Protein AF-A0A4R4Q8K6-F1 (afdb_monomer)

Foldseek 3Di:
DDDPDPPPVVVVVVVVLLVVLVVVLVVVLQVVCCVVVPPDGQQDCPRPVDDPVSSVVSVVSSVVSSVVSVVVSVVVD

Solvent-accessible surface area (backbone atoms only — not comparable to full-atom values): 4597 Å² total; per-residue (Å²): 142,88,91,70,70,81,70,62,71,52,51,61,54,54,51,54,51,49,53,54,44,49,54,51,31,54,52,51,43,56,54,54,39,34,72,74,61,39,96,49,77,79,69,49,96,80,44,84,94,55,55,70,70,58,35,52,52,47,50,50,52,46,50,51,45,42,52,52,46,50,53,52,48,67,68,74,100

Structure (mmCIF, N/CA/C/O backbone):
data_AF-A0A4R4Q8K6-F1
#
_entry.id   AF-A0A4R4Q8K6-F1
#
loop_
_atom_site.group_PDB
_atom_site.id
_atom_site.type_symbol
_atom_site.label_atom_id
_atom_site.label_alt_id
_atom_site.label_comp_id
_atom_site.label_asym_id
_atom_site.label_entity_id
_atom_site.label_seq_id
_atom_site.pdbx_PDB_ins_code
_atom_site.Cartn_x
_atom_site.Cartn_y
_atom_site.Cartn_z
_atom_site.occupancy
_atom_site.B_iso_or_equiv
_atom_site.auth_seq_id
_atom_site.auth_comp_id
_atom_site.auth_asym_id
_atom_site.auth_atom_id
_atom_site.pdbx_PDB_model_num
ATOM 1 N N . MET A 1 1 ? 39.044 4.722 -18.738 1.00 47.84 1 MET A N 1
ATOM 2 C CA . MET A 1 1 ? 38.064 4.800 -17.631 1.00 47.84 1 MET A CA 1
ATOM 3 C C . MET A 1 1 ? 36.867 5.616 -18.101 1.00 47.84 1 MET A C 1
ATOM 5 O O . MET A 1 1 ? 36.996 6.820 -18.221 1.00 47.84 1 MET A O 1
ATOM 9 N N . SER A 1 2 ? 35.733 4.993 -18.428 1.00 48.53 2 SER A N 1
ATOM 10 C CA . SER A 1 2 ? 34.487 5.731 -18.690 1.00 48.53 2 SER A CA 1
ATOM 11 C C . SER A 1 2 ? 33.304 4.877 -18.231 1.00 48.53 2 SER A C 1
ATOM 13 O O . SER A 1 2 ? 32.945 3.899 -18.876 1.00 48.53 2 SER A O 1
ATOM 15 N N . LYS A 1 3 ? 32.775 5.173 -17.038 1.00 52.12 3 LYS A N 1
ATOM 16 C CA . LYS A 1 3 ? 31.622 4.491 -16.409 1.00 52.12 3 LYS A CA 1
ATOM 17 C C . LYS A 1 3 ? 30.636 5.516 -15.820 1.00 52.12 3 LYS A C 1
ATOM 19 O O . LYS A 1 3 ? 30.155 5.347 -14.706 1.00 52.12 3 LYS A O 1
ATOM 24 N N . GLY A 1 4 ? 30.381 6.614 -16.535 1.00 56.47 4 GLY A N 1
ATOM 25 C CA . GLY A 1 4 ? 29.585 7.735 -16.008 1.00 56.47 4 GLY A CA 1
ATOM 26 C C . GLY A 1 4 ? 28.171 7.887 -16.575 1.00 56.47 4 GLY A C 1
ATOM 27 O O . GLY A 1 4 ? 27.262 8.266 -15.846 1.00 56.47 4 GLY A O 1
ATOM 28 N N . ILE A 1 5 ? 27.951 7.591 -17.859 1.00 55.47 5 ILE A N 1
ATOM 29 C CA . ILE A 1 5 ? 26.810 8.192 -18.580 1.00 55.47 5 ILE A CA 1
ATOM 30 C C . ILE A 1 5 ? 25.574 7.273 -18.665 1.00 55.47 5 ILE A C 1
ATOM 32 O O . ILE A 1 5 ? 24.449 7.761 -18.696 1.00 55.47 5 ILE A O 1
ATOM 36 N N . GLY A 1 6 ? 25.730 5.947 -18.566 1.00 51.50 6 GLY A N 1
ATOM 37 C CA . GLY A 1 6 ? 24.592 5.008 -18.609 1.00 51.50 6 GLY A CA 1
ATOM 38 C C . GLY A 1 6 ? 23.684 5.010 -17.366 1.00 51.50 6 GLY A C 1
ATOM 39 O O . GLY A 1 6 ? 22.571 4.499 -17.417 1.00 51.50 6 GLY A O 1
ATOM 40 N N . ARG A 1 7 ? 24.127 5.589 -16.240 1.00 52.56 7 A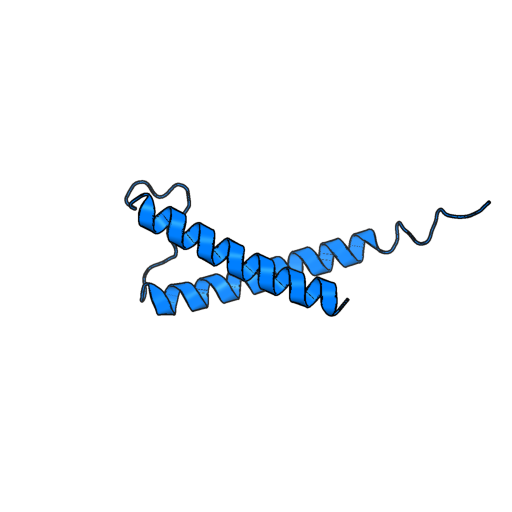RG A N 1
ATOM 41 C CA . ARG A 1 7 ? 23.428 5.499 -14.940 1.00 52.56 7 ARG A CA 1
ATOM 42 C C . ARG A 1 7 ? 22.516 6.701 -14.639 1.00 52.56 7 ARG A C 1
ATOM 44 O O . ARG A 1 7 ? 21.700 6.633 -13.725 1.00 52.56 7 ARG A O 1
ATOM 51 N N . VAL A 1 8 ? 22.630 7.790 -15.402 1.00 56.50 8 VAL A N 1
ATOM 52 C CA . VAL A 1 8 ? 21.829 9.016 -15.203 1.00 56.50 8 VAL A CA 1
ATOM 53 C C . VAL A 1 8 ? 20.567 9.019 -16.075 1.00 56.50 8 VAL A C 1
ATOM 55 O O . VAL A 1 8 ? 19.534 9.503 -15.627 1.00 56.50 8 VAL A O 1
ATOM 58 N N . ALA A 1 9 ? 20.595 8.379 -17.248 1.00 55.00 9 ALA A N 1
ATOM 59 C CA . ALA A 1 9 ? 19.423 8.243 -18.123 1.00 55.00 9 ALA A CA 1
ATOM 60 C C . ALA A 1 9 ? 18.347 7.269 -17.587 1.00 55.00 9 ALA A C 1
ATOM 62 O O . ALA A 1 9 ? 17.174 7.424 -17.906 1.00 55.00 9 ALA A O 1
ATOM 63 N N . TYR A 1 10 ? 18.716 6.313 -16.723 1.00 52.16 10 TYR A N 1
ATOM 64 C CA . TYR A 1 10 ? 17.772 5.371 -16.092 1.00 52.16 10 TYR A CA 1
ATOM 65 C C . TYR A 1 10 ? 16.997 5.961 -14.901 1.00 52.16 10 TYR A C 1
ATOM 67 O O . TYR A 1 10 ? 15.926 5.469 -14.550 1.00 52.16 10 TYR A O 1
ATOM 75 N N . LYS A 1 11 ? 17.508 7.031 -14.277 1.00 57.88 11 LYS A N 1
ATOM 76 C CA . LYS A 1 11 ? 16.855 7.687 -13.132 1.00 57.88 11 LYS A CA 1
ATOM 77 C C . LYS A 1 11 ? 15.471 8.284 -13.450 1.00 57.88 11 LYS A C 1
ATOM 79 O O . LYS A 1 11 ? 14.566 8.036 -12.660 1.00 57.88 11 LYS A O 1
ATOM 84 N N . PRO A 1 12 ? 15.249 9.030 -14.552 1.00 70.75 12 PRO A N 1
ATOM 85 C CA . PRO A 1 12 ? 13.930 9.603 -14.837 1.00 70.75 12 PRO A CA 1
ATOM 86 C C . PRO A 1 12 ? 12.883 8.546 -15.207 1.00 70.75 12 PRO A C 1
ATOM 88 O O . PRO A 1 12 ? 11.729 8.679 -14.814 1.00 70.75 12 PRO A O 1
ATOM 91 N N . VAL A 1 13 ? 13.279 7.470 -15.895 1.00 72.62 13 VAL A N 1
ATOM 92 C CA . VAL A 1 13 ? 12.357 6.385 -16.273 1.00 72.62 13 VAL A CA 1
ATOM 93 C C . VAL A 1 13 ? 11.888 5.620 -15.037 1.00 72.62 13 VAL A C 1
ATOM 95 O O . VAL A 1 13 ? 10.692 5.401 -14.882 1.00 72.62 13 VAL A O 1
ATOM 98 N N . GLY A 1 14 ? 12.798 5.298 -14.112 1.00 73.38 14 GLY A N 1
ATOM 99 C CA . GLY A 1 14 ? 12.434 4.658 -12.844 1.00 73.38 14 GLY A CA 1
ATOM 100 C C . GLY A 1 14 ? 11.508 5.519 -11.977 1.00 73.38 14 GLY A C 1
ATOM 101 O O . GLY A 1 14 ? 10.602 4.995 -11.338 1.00 73.38 14 GLY A O 1
ATOM 102 N N . VAL A 1 15 ? 11.676 6.846 -11.993 1.00 80.31 15 VAL A N 1
ATOM 103 C CA . VAL A 1 15 ? 10.780 7.777 -11.284 1.00 80.31 15 VAL A CA 1
ATOM 104 C C . VAL A 1 15 ? 9.399 7.830 -11.941 1.00 80.31 15 VAL A C 1
ATOM 106 O O . VAL A 1 15 ? 8.395 7.730 -11.244 1.00 80.31 15 VAL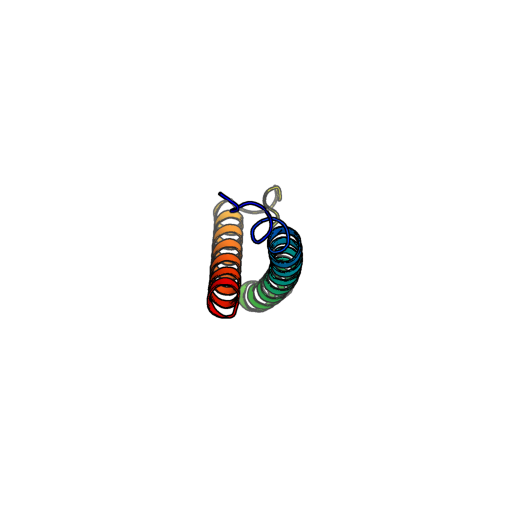 A O 1
ATOM 109 N N . LEU A 1 16 ? 9.331 7.937 -13.271 1.00 81.81 16 LEU A N 1
ATOM 110 C CA . LEU A 1 16 ? 8.062 7.933 -14.007 1.00 81.81 16 LEU A CA 1
ATOM 111 C C . LEU A 1 16 ? 7.300 6.614 -13.834 1.00 81.81 16 LEU A C 1
ATOM 113 O O . LEU A 1 16 ? 6.096 6.632 -13.579 1.00 81.81 16 LEU A O 1
ATOM 117 N N . LEU A 1 17 ? 8.003 5.482 -13.908 1.00 79.81 17 LEU A N 1
ATOM 118 C CA . LEU A 1 17 ? 7.434 4.165 -13.629 1.00 79.81 17 LEU A CA 1
ATOM 119 C C . LEU A 1 17 ? 6.987 4.041 -12.171 1.00 79.81 17 LEU A C 1
ATOM 121 O O . LEU A 1 17 ? 5.921 3.494 -11.923 1.00 79.81 17 LEU A O 1
ATOM 125 N N . GLY A 1 18 ? 7.738 4.594 -11.214 1.00 80.12 18 GLY A N 1
ATOM 126 C CA . GLY A 1 18 ? 7.344 4.631 -9.804 1.00 80.12 18 GLY A CA 1
ATOM 127 C C . GLY A 1 18 ? 6.068 5.443 -9.557 1.00 80.12 18 GLY A C 1
ATOM 128 O O . GLY A 1 18 ? 5.199 5.009 -8.803 1.00 80.12 18 GLY A O 1
ATOM 129 N N . ILE A 1 19 ? 5.911 6.585 -10.233 1.00 85.69 19 ILE A N 1
ATOM 130 C CA . ILE A 1 19 ? 4.690 7.403 -10.168 1.00 85.69 19 ILE A CA 1
ATOM 131 C C . ILE A 1 19 ? 3.508 6.645 -10.783 1.00 85.69 19 ILE A C 1
ATOM 133 O O . ILE A 1 19 ? 2.449 6.561 -10.163 1.00 85.69 19 ILE A O 1
ATOM 137 N N . ALA A 1 20 ? 3.690 6.048 -11.965 1.00 86.31 20 ALA A N 1
ATOM 138 C CA . ALA A 1 20 ? 2.656 5.245 -12.617 1.00 86.31 20 ALA A CA 1
ATOM 139 C C . ALA A 1 20 ? 2.269 4.005 -11.787 1.00 86.31 20 ALA A C 1
ATOM 141 O O . ALA A 1 20 ? 1.095 3.668 -11.667 1.00 86.31 20 ALA A O 1
ATOM 142 N N . ALA A 1 21 ? 3.243 3.350 -11.154 1.00 83.31 21 ALA A N 1
ATOM 143 C CA . ALA A 1 21 ? 3.007 2.243 -10.235 1.00 83.31 21 ALA A CA 1
ATOM 144 C C . ALA A 1 21 ? 2.202 2.692 -9.007 1.00 83.31 21 ALA A C 1
ATOM 146 O O . ALA A 1 21 ? 1.267 2.005 -8.601 1.00 83.31 21 ALA A O 1
ATOM 147 N N . GLY A 1 22 ? 2.517 3.862 -8.441 1.00 85.06 22 GLY A N 1
ATOM 148 C CA . GLY A 1 22 ? 1.795 4.430 -7.302 1.00 85.06 22 GLY A CA 1
ATOM 149 C C . GLY A 1 22 ? 0.331 4.749 -7.614 1.00 85.06 22 GLY A C 1
ATOM 150 O O . GLY A 1 22 ? -0.550 4.432 -6.813 1.00 85.06 22 GLY A O 1
ATOM 151 N N . THR A 1 23 ? 0.040 5.314 -8.790 1.00 88.38 23 THR A N 1
ATOM 152 C CA . THR A 1 23 ? -1.345 5.613 -9.194 1.00 88.38 23 THR A CA 1
ATOM 153 C C . THR A 1 23 ? -2.162 4.341 -9.417 1.00 88.38 23 THR A C 1
ATOM 155 O O . THR A 1 23 ? -3.306 4.262 -8.960 1.00 88.38 23 THR A O 1
ATOM 158 N N . VAL A 1 24 ? -1.568 3.321 -10.046 1.00 89.50 24 VAL A N 1
ATOM 159 C CA . VAL A 1 24 ? -2.195 2.006 -10.239 1.00 89.50 24 VAL A CA 1
ATOM 160 C C . VAL A 1 24 ? -2.435 1.312 -8.898 1.00 89.50 24 VAL A C 1
ATOM 162 O O . VAL A 1 24 ? -3.548 0.856 -8.641 1.00 89.50 24 VAL A O 1
ATOM 165 N N . ALA A 1 25 ? -1.437 1.286 -8.011 1.00 85.06 25 ALA A N 1
ATOM 166 C CA . ALA A 1 25 ? -1.567 0.692 -6.682 1.00 85.06 25 ALA A CA 1
ATOM 167 C C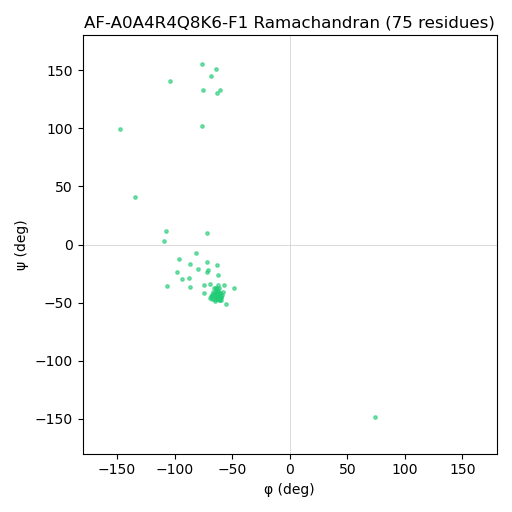 . ALA A 1 25 ? -2.683 1.361 -5.863 1.00 85.06 25 ALA A C 1
ATOM 169 O O . ALA A 1 25 ? -3.502 0.664 -5.265 1.00 85.06 25 ALA A O 1
A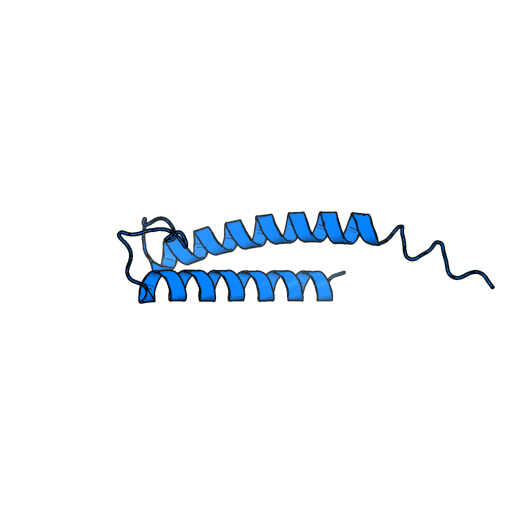TOM 170 N N . GLY A 1 26 ? -2.778 2.695 -5.894 1.00 84.50 26 GLY A N 1
ATOM 171 C CA . GLY A 1 26 ? -3.850 3.430 -5.220 1.00 84.50 26 GLY A CA 1
ATOM 172 C C . GLY A 1 26 ? -5.244 3.130 -5.783 1.00 84.50 26 GLY A C 1
ATOM 173 O O . GLY A 1 26 ? -6.207 3.030 -5.025 1.00 84.50 26 GLY A O 1
ATOM 174 N N . ALA A 1 27 ? -5.372 2.951 -7.102 1.00 87.19 27 ALA A N 1
ATOM 175 C CA . ALA A 1 27 ? -6.640 2.564 -7.723 1.00 87.19 27 ALA A CA 1
ATOM 176 C C . ALA A 1 27 ? -7.069 1.141 -7.337 1.00 87.19 27 ALA A C 1
ATOM 178 O O . ALA A 1 27 ? -8.230 0.930 -6.986 1.00 87.19 27 ALA A O 1
ATOM 179 N N . ILE A 1 28 ? -6.130 0.188 -7.344 1.00 87.38 28 ILE A N 1
ATOM 180 C CA . ILE A 1 28 ? -6.384 -1.196 -6.922 1.00 87.38 28 ILE A CA 1
ATOM 181 C C . ILE A 1 28 ? -6.779 -1.228 -5.445 1.00 87.38 28 ILE A 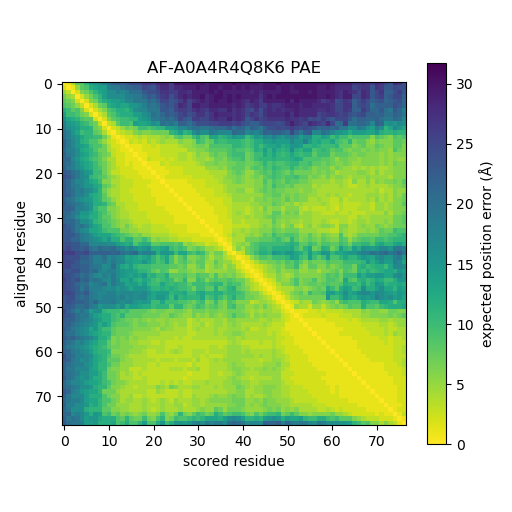C 1
ATOM 183 O O . ILE A 1 28 ? -7.765 -1.871 -5.101 1.00 87.38 28 ILE A O 1
ATOM 187 N N . PHE A 1 29 ? -6.069 -0.494 -4.586 1.00 86.56 29 PHE A N 1
ATOM 188 C CA . PHE A 1 29 ? -6.388 -0.406 -3.163 1.00 86.56 29 PHE A CA 1
ATOM 189 C C . PHE A 1 29 ? -7.824 0.056 -2.916 1.00 86.56 29 PHE A C 1
ATOM 191 O O . PHE A 1 29 ? -8.565 -0.649 -2.240 1.00 86.56 29 PHE A O 1
ATOM 198 N N . ARG A 1 30 ? -8.256 1.168 -3.529 1.00 83.19 30 ARG A N 1
ATOM 199 C CA . ARG A 1 30 ? -9.641 1.651 -3.386 1.00 83.19 30 ARG A CA 1
ATOM 200 C C . ARG A 1 30 ? -10.668 0.612 -3.832 1.00 83.19 30 ARG A C 1
ATOM 202 O O . ARG A 1 30 ? -11.693 0.452 -3.181 1.00 83.19 30 ARG A O 1
ATOM 209 N N . GLN A 1 31 ? -10.400 -0.099 -4.928 1.00 85.94 31 GLN A N 1
ATOM 210 C CA . GLN A 1 31 ? -11.311 -1.125 -5.433 1.00 85.94 31 GLN A CA 1
ATOM 211 C C . GLN A 1 31 ? -11.398 -2.330 -4.490 1.00 85.94 31 GLN A C 1
ATOM 213 O O . GLN A 1 31 ? -12.494 -2.806 -4.207 1.00 85.94 31 GLN A O 1
ATOM 218 N N . VAL A 1 32 ? -10.259 -2.819 -3.992 1.00 85.06 32 VAL A N 1
ATOM 219 C CA . VAL A 1 32 ? -10.228 -3.934 -3.035 1.00 85.06 32 VAL A CA 1
ATOM 220 C C . VAL A 1 32 ? -10.892 -3.521 -1.725 1.00 85.06 32 VAL A C 1
ATOM 222 O O . VAL A 1 32 ? -11.695 -4.285 -1.199 1.00 85.06 32 VAL A O 1
ATOM 225 N N . TRP A 1 33 ? -10.631 -2.302 -1.246 1.00 82.12 33 TRP A N 1
ATOM 226 C CA . TRP A 1 33 ? -11.228 -1.791 -0.018 1.00 82.12 33 TRP A CA 1
ATOM 227 C C . TRP A 1 33 ? -12.749 -1.702 -0.112 1.00 82.12 33 TRP A C 1
ATOM 229 O O . TRP A 1 33 ? -13.438 -2.198 0.773 1.00 82.12 33 TRP A O 1
ATOM 239 N N . LYS A 1 34 ? -13.279 -1.174 -1.222 1.00 81.56 34 LYS A N 1
ATOM 240 C CA . LYS A 1 34 ? -14.728 -1.145 -1.476 1.00 81.56 34 LYS A CA 1
ATOM 241 C C . LYS A 1 34 ? -15.370 -2.533 -1.450 1.00 81.56 34 LYS A C 1
ATOM 243 O O . LYS A 1 34 ? -16.503 -2.699 -1.013 1.00 81.56 34 LYS A O 1
ATOM 248 N N . LEU A 1 35 ? -14.649 -3.556 -1.906 1.00 81.25 35 LEU A N 1
ATOM 249 C CA . LEU A 1 35 ? -15.141 -4.934 -1.868 1.00 81.25 35 LEU A CA 1
ATOM 250 C C . LEU A 1 35 ? -15.115 -5.527 -0.452 1.00 81.25 35 LEU A C 1
ATOM 252 O O . LEU A 1 35 ? -15.993 -6.317 -0.117 1.00 81.25 35 LEU A O 1
ATOM 256 N N . THR A 1 36 ? -14.127 -5.171 0.373 1.00 77.19 36 THR A N 1
ATOM 257 C CA . THR A 1 36 ? -13.980 -5.717 1.733 1.00 77.19 36 THR A CA 1
ATOM 258 C C . THR A 1 36 ? -14.776 -4.958 2.794 1.00 77.19 36 THR A C 1
ATOM 260 O O . THR A 1 36 ? -15.289 -5.581 3.717 1.00 77.19 36 THR A O 1
ATOM 263 N N . ALA A 1 37 ? -14.876 -3.634 2.676 1.00 73.44 37 ALA A N 1
ATOM 264 C CA . ALA A 1 37 ? -15.492 -2.738 3.658 1.00 73.44 37 ALA A CA 1
ATOM 265 C C . ALA A 1 37 ? -16.837 -2.145 3.185 1.00 73.44 37 ALA A C 1
ATOM 267 O O . ALA A 1 37 ? -17.437 -1.337 3.893 1.00 73.44 37 ALA A O 1
ATOM 268 N N . GLY A 1 38 ? -17.325 -2.541 2.004 1.00 71.62 38 GLY A N 1
ATOM 269 C CA . GLY A 1 38 ? -18.542 -1.997 1.393 1.00 71.62 38 GLY A CA 1
ATOM 270 C C . GLY A 1 38 ? -18.337 -0.590 0.822 1.00 71.62 38 GLY A C 1
ATOM 271 O O . GLY A 1 38 ? -17.243 -0.231 0.402 1.00 71.62 38 GLY A O 1
ATOM 272 N N . ASP A 1 39 ? -19.378 0.246 0.832 1.00 59.84 39 ASP A N 1
ATOM 273 C CA . ASP A 1 39 ? -19.309 1.638 0.343 1.00 59.84 39 ASP A CA 1
ATOM 274 C C . ASP A 1 39 ? -18.519 2.596 1.264 1.00 59.84 39 ASP A C 1
ATOM 276 O O . ASP A 1 39 ? -18.539 3.812 1.074 1.00 59.84 39 ASP A O 1
ATOM 280 N N . GLY A 1 40 ? -17.819 2.070 2.273 1.00 65.12 40 GLY A N 1
ATOM 281 C CA . GLY A 1 40 ? -16.960 2.855 3.152 1.00 65.12 40 GLY A CA 1
ATOM 282 C C . GLY A 1 40 ? -15.649 3.252 2.473 1.00 65.12 40 GLY A C 1
ATOM 283 O O . GLY A 1 40 ? -14.959 2.416 1.885 1.00 65.12 40 GLY A O 1
ATOM 284 N N . GLU A 1 41 ? -15.272 4.524 2.596 1.00 67.94 41 GLU A N 1
ATOM 285 C CA . GLU A 1 41 ? -13.935 4.986 2.216 1.00 67.94 41 GLU A CA 1
ATOM 286 C C . GLU A 1 41 ? -12.872 4.313 3.108 1.00 67.94 41 GLU A C 1
ATOM 288 O O . GLU A 1 41 ? -13.148 3.935 4.254 1.00 67.94 41 GLU A O 1
ATOM 293 N N . ALA A 1 42 ? -11.663 4.125 2.574 1.00 72.62 42 ALA A N 1
ATOM 294 C CA . ALA A 1 42 ? -10.560 3.574 3.354 1.00 72.62 42 ALA A CA 1
ATOM 295 C C . ALA A 1 42 ? -10.230 4.478 4.550 1.00 72.62 42 ALA A C 1
ATOM 297 O O . ALA A 1 42 ? -10.135 5.690 4.353 1.00 72.62 42 ALA A O 1
ATOM 298 N N . PRO A 1 43 ? -10.061 3.916 5.764 1.00 68.00 43 PRO A N 1
ATOM 299 C CA . PRO A 1 43 ? -9.721 4.702 6.935 1.00 68.00 43 PRO A CA 1
ATOM 300 C C . PRO A 1 43 ? -8.350 5.331 6.714 1.00 68.00 43 PRO A C 1
ATOM 302 O O . PRO A 1 43 ? -7.395 4.654 6.314 1.00 68.00 43 PRO A O 1
ATOM 305 N N . ASP A 1 44 ? -8.273 6.634 6.954 1.00 69.50 44 ASP A N 1
ATOM 306 C CA . ASP A 1 44 ? -7.007 7.343 6.881 1.00 69.50 44 ASP A CA 1
ATOM 307 C C . ASP A 1 44 ? -6.175 7.048 8.135 1.00 69.50 44 ASP A C 1
ATOM 309 O O . ASP A 1 44 ? -6.700 6.713 9.200 1.00 69.50 44 ASP A O 1
ATOM 313 N N . ALA A 1 45 ? -4.854 7.173 8.038 1.00 68.25 45 ALA A N 1
ATOM 314 C CA . ALA A 1 45 ? -3.966 6.863 9.164 1.00 68.25 45 ALA A CA 1
ATOM 315 C C . ALA A 1 45 ? -4.193 7.787 10.377 1.00 68.25 45 ALA A C 1
ATOM 317 O O . ALA A 1 45 ? -3.762 7.479 11.488 1.00 68.25 45 ALA A O 1
ATOM 318 N N . THR A 1 46 ? -4.849 8.922 10.147 1.00 70.75 46 THR A N 1
ATOM 319 C CA . THR A 1 46 ? -5.192 9.951 11.131 1.00 70.75 46 THR A CA 1
ATOM 320 C C . THR A 1 46 ? -6.680 9.974 11.483 1.00 70.75 46 THR A C 1
ATOM 322 O O . THR A 1 46 ? -7.134 10.939 12.087 1.00 70.75 46 THR A O 1
ATOM 325 N N . ASP A 1 47 ? -7.450 8.966 11.075 1.00 72.62 47 ASP A N 1
ATOM 326 C CA . ASP A 1 47 ? -8.896 8.932 11.285 1.00 72.62 47 ASP A CA 1
ATOM 327 C C . ASP A 1 47 ? -9.218 8.574 12.752 1.00 72.62 47 ASP A C 1
ATOM 329 O O . ASP A 1 47 ? -9.090 7.422 13.169 1.00 72.62 47 ASP A O 1
ATOM 333 N N . GLU A 1 48 ? -9.573 9.578 13.563 1.00 69.44 48 GLU A N 1
ATOM 334 C CA . GLU A 1 48 ? -9.747 9.443 15.024 1.00 69.44 48 GLU A CA 1
ATOM 335 C C . GLU A 1 48 ? -11.000 8.640 15.412 1.00 69.44 48 GLU A C 1
ATOM 337 O O . GLU A 1 48 ? -11.053 8.055 16.496 1.00 69.44 48 GLU A O 1
ATOM 342 N N . ASP A 1 49 ? -11.983 8.563 14.511 1.00 74.56 49 ASP A N 1
ATOM 343 C CA . ASP A 1 49 ? -13.236 7.825 14.702 1.00 74.56 49 ASP A CA 1
ATOM 344 C C . ASP A 1 49 ? -13.088 6.317 14.419 1.00 74.56 49 ASP A C 1
ATOM 346 O O . ASP A 1 49 ? -14.009 5.526 14.655 1.00 74.56 49 ASP A O 1
ATOM 350 N N . ARG A 1 50 ? -11.926 5.893 13.907 1.00 73.94 50 ARG A N 1
ATOM 351 C CA . ARG A 1 50 ? -11.645 4.514 13.498 1.00 73.94 50 ARG A CA 1
ATOM 352 C C . ARG A 1 50 ? -10.766 3.803 14.518 1.00 73.94 50 ARG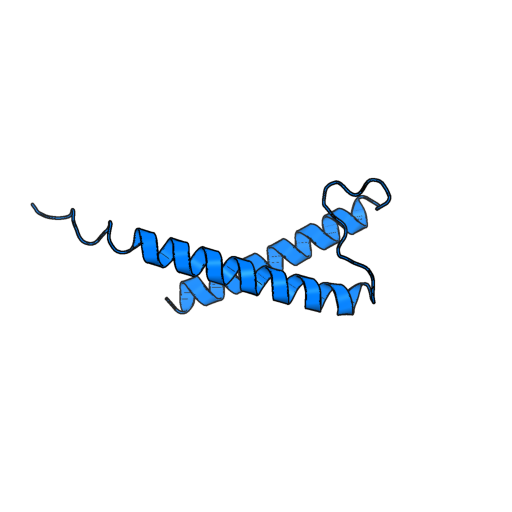 A C 1
ATOM 354 O O . ARG A 1 50 ? -9.810 4.341 15.069 1.00 73.94 50 ARG A O 1
ATOM 361 N N . GLY A 1 51 ? -11.072 2.532 14.763 1.00 83.44 51 GLY A N 1
ATOM 362 C CA . GLY A 1 51 ? -10.273 1.713 15.668 1.00 83.44 51 GLY A CA 1
ATOM 363 C C . GLY A 1 51 ? -8.882 1.425 15.098 1.00 83.44 51 GLY A C 1
ATOM 364 O O . GLY A 1 51 ? -8.733 1.147 13.908 1.00 83.44 51 GLY 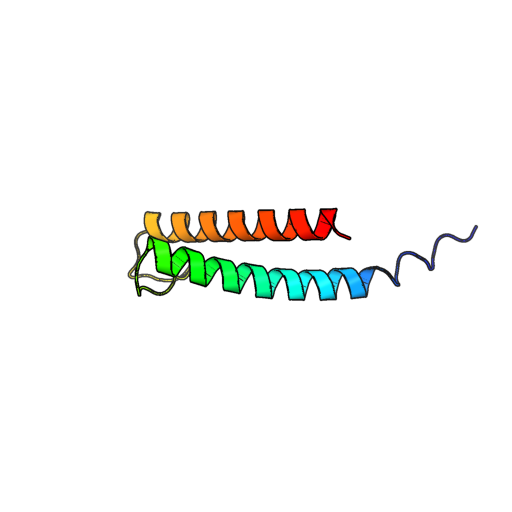A O 1
ATOM 365 N N . TRP A 1 52 ? -7.871 1.366 15.969 1.00 83.50 52 TRP A N 1
ATOM 366 C CA . TRP A 1 52 ? -6.496 0.988 15.610 1.00 83.50 52 TRP A CA 1
ATOM 367 C C . TRP A 1 52 ? -6.408 -0.293 14.768 1.00 83.50 52 TRP A C 1
ATOM 369 O O . TRP A 1 52 ? -5.594 -0.374 13.854 1.00 83.50 52 TRP A O 1
ATOM 379 N N . GLY A 1 53 ? -7.252 -1.293 15.046 1.00 84.31 53 GLY A N 1
ATOM 380 C CA . GLY A 1 53 ? -7.282 -2.537 14.272 1.00 84.31 53 GLY A CA 1
ATOM 381 C C . GLY A 1 53 ? -7.698 -2.337 12.811 1.00 84.31 53 GLY A C 1
ATOM 382 O O . GLY A 1 53 ? -7.132 -2.972 11.926 1.00 84.31 53 GLY A O 1
ATOM 383 N N . GLU A 1 54 ? -8.640 -1.430 12.551 1.00 80.62 54 GLU A N 1
ATOM 384 C CA . GLU A 1 54 ? -9.127 -1.137 11.201 1.00 80.62 54 GLU A CA 1
ATOM 385 C C . GLU A 1 54 ? -8.092 -0.325 10.408 1.00 80.62 54 GLU A C 1
ATOM 387 O O . GLU A 1 54 ? -7.787 -0.667 9.265 1.00 80.62 54 GLU A O 1
ATOM 392 N N . ILE A 1 55 ? -7.463 0.665 11.054 1.00 84.44 55 ILE A N 1
ATOM 393 C CA . ILE A 1 55 ? -6.368 1.461 10.475 1.00 84.44 55 ILE A CA 1
ATOM 394 C C . ILE A 1 55 ? -5.170 0.570 10.122 1.00 84.44 55 ILE A C 1
ATOM 396 O O . ILE A 1 55 ? -4.638 0.636 9.012 1.00 84.44 55 ILE A O 1
ATOM 400 N N . LEU A 1 56 ? -4.747 -0.307 11.040 1.00 87.19 56 LEU A N 1
ATOM 401 C CA . LEU A 1 56 ? -3.618 -1.211 10.800 1.00 87.19 56 LEU A CA 1
ATOM 402 C C . LEU A 1 56 ? -3.923 -2.238 9.702 1.00 87.19 56 LEU A C 1
ATOM 404 O O . LEU A 1 56 ? -3.042 -2.538 8.894 1.00 87.19 56 LEU A O 1
ATOM 408 N N . ALA A 1 57 ? -5.154 -2.754 9.633 1.00 85.56 57 ALA A N 1
ATOM 409 C CA . ALA A 1 57 ? -5.575 -3.653 8.561 1.00 85.56 57 ALA A CA 1
ATOM 410 C C . ALA A 1 57 ? -5.567 -2.952 7.191 1.00 85.56 57 ALA A C 1
ATOM 412 O O . ALA A 1 57 ? -5.055 -3.514 6.218 1.00 85.56 57 ALA A O 1
ATOM 413 N N . ALA A 1 58 ? -6.061 -1.712 7.121 1.00 84.19 58 ALA A N 1
ATOM 414 C CA . ALA A 1 58 ? -6.020 -0.894 5.911 1.00 84.19 58 ALA A CA 1
ATOM 415 C C . ALA A 1 58 ? -4.585 -0.627 5.448 1.00 84.19 58 ALA A C 1
ATOM 417 O O . ALA A 1 58 ? -4.246 -0.877 4.288 1.00 84.19 58 ALA A O 1
ATOM 418 N N . ALA A 1 59 ? -3.716 -0.212 6.373 1.00 86.31 59 ALA A N 1
ATOM 419 C CA . ALA A 1 59 ? -2.308 0.037 6.094 1.00 86.31 59 ALA A CA 1
ATOM 420 C C . ALA A 1 59 ? -1.585 -1.227 5.596 1.00 86.31 59 ALA A C 1
ATOM 422 O O . ALA A 1 59 ? -0.824 -1.169 4.625 1.00 86.31 59 ALA A O 1
ATOM 423 N N . ALA A 1 60 ? -1.845 -2.383 6.215 1.00 90.00 60 ALA A N 1
ATOM 424 C CA . ALA A 1 60 ? -1.265 -3.658 5.802 1.00 90.00 60 ALA A CA 1
ATOM 425 C C . ALA A 1 60 ? -1.704 -4.060 4.386 1.00 90.00 60 ALA A C 1
ATOM 427 O O . ALA A 1 60 ? -0.869 -4.452 3.566 1.00 90.00 60 ALA A O 1
ATOM 428 N N . LEU A 1 61 ? -2.995 -3.921 4.069 1.00 87.31 61 LEU A N 1
ATOM 429 C CA . LEU A 1 61 ? -3.522 -4.222 2.741 1.00 87.31 61 LEU A CA 1
ATOM 430 C C . LEU A 1 61 ? -2.939 -3.289 1.673 1.00 87.31 61 LEU A C 1
ATOM 432 O O . LEU A 1 61 ? -2.511 -3.750 0.612 1.00 87.31 61 LEU A O 1
ATOM 436 N N . GLN A 1 62 ? -2.872 -1.988 1.960 1.00 86.12 62 GLN A N 1
ATOM 437 C CA . GLN A 1 62 ? -2.264 -1.008 1.064 1.00 86.12 62 GLN A CA 1
ATOM 438 C C . GLN A 1 62 ? -0.788 -1.339 0.801 1.00 86.12 62 GLN A C 1
ATOM 440 O O . GLN A 1 62 ? -0.345 -1.337 -0.350 1.00 86.12 62 GLN A O 1
ATOM 445 N N . GLY A 1 63 ? -0.038 -1.682 1.853 1.00 88.88 63 GLY A N 1
ATOM 446 C CA . GLY A 1 63 ? 1.356 -2.111 1.753 1.00 88.88 63 GLY A CA 1
ATOM 447 C C . GLY A 1 63 ? 1.532 -3.373 0.905 1.00 88.88 63 GLY A C 1
ATOM 448 O O . GLY A 1 63 ? 2.430 -3.425 0.064 1.00 88.88 63 GLY A O 1
ATOM 449 N N . ALA A 1 64 ? 0.649 -4.363 1.065 1.00 92.56 64 ALA A N 1
ATOM 450 C CA . ALA A 1 64 ? 0.669 -5.591 0.274 1.00 92.56 64 ALA A CA 1
ATOM 451 C C . ALA A 1 64 ? 0.428 -5.320 -1.220 1.00 92.56 64 ALA A C 1
ATOM 453 O O . ALA A 1 64 ? 1.187 -5.796 -2.065 1.00 92.56 64 ALA A O 1
ATOM 454 N N . ILE A 1 65 ? -0.578 -4.506 -1.554 1.00 88.06 65 ILE A N 1
ATOM 455 C CA . ILE A 1 65 ? -0.882 -4.130 -2.944 1.00 88.06 65 ILE A CA 1
ATOM 456 C C . ILE A 1 65 ? 0.298 -3.378 -3.562 1.00 88.06 65 ILE A C 1
ATOM 458 O O . ILE A 1 65 ? 0.726 -3.700 -4.671 1.00 88.06 65 ILE A O 1
ATOM 462 N N . PHE A 1 66 ? 0.868 -2.420 -2.831 1.00 86.94 66 PHE A N 1
ATOM 463 C CA . PHE A 1 66 ? 2.037 -1.678 -3.288 1.00 86.94 66 PHE A CA 1
ATOM 464 C C . PHE A 1 66 ? 3.232 -2.600 -3.561 1.00 86.94 66 PHE A C 1
ATOM 466 O O . PHE A 1 66 ? 3.870 -2.489 -4.608 1.00 86.94 66 PHE A O 1
ATOM 473 N N . ALA A 1 67 ? 3.515 -3.540 -2.655 1.00 89.75 67 ALA A N 1
ATOM 474 C CA . ALA A 1 67 ? 4.601 -4.501 -2.819 1.00 89.75 67 ALA A CA 1
ATOM 475 C C . ALA A 1 67 ? 4.411 -5.383 -4.063 1.00 89.75 67 ALA A C 1
ATOM 477 O O . ALA A 1 67 ? 5.368 -5.595 -4.808 1.00 89.75 67 ALA A O 1
ATOM 478 N N . VAL A 1 68 ? 3.184 -5.845 -4.328 1.00 89.94 68 VAL A N 1
ATOM 479 C CA . VAL A 1 68 ? 2.860 -6.647 -5.519 1.00 89.94 68 VAL A CA 1
ATOM 480 C C . VAL A 1 68 ? 3.045 -5.841 -6.802 1.00 89.94 68 VAL A C 1
ATOM 482 O O . VAL A 1 68 ? 3.709 -6.312 -7.725 1.00 89.94 68 VAL A O 1
ATOM 485 N N . VAL A 1 69 ? 2.503 -4.620 -6.865 1.00 86.88 69 VAL A N 1
ATOM 486 C CA . VAL A 1 69 ? 2.637 -3.757 -8.051 1.00 86.88 69 VAL A CA 1
ATOM 487 C C . VAL A 1 69 ? 4.105 -3.439 -8.313 1.00 86.88 69 VAL A C 1
ATOM 489 O O . VAL A 1 69 ? 4.570 -3.562 -9.445 1.00 86.88 69 VAL A O 1
ATOM 492 N N . ARG A 1 70 ? 4.860 -3.100 -7.265 1.00 83.50 70 ARG A N 1
ATOM 493 C CA . ARG A 1 70 ? 6.296 -2.859 -7.373 1.00 83.50 70 ARG A CA 1
ATOM 494 C C . ARG A 1 70 ? 7.039 -4.090 -7.884 1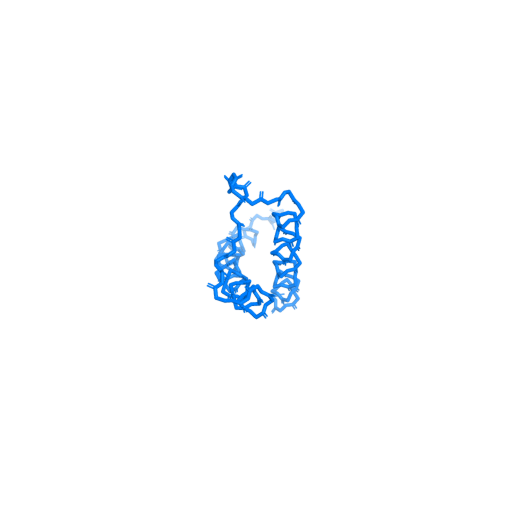.00 83.50 70 ARG A C 1
ATOM 496 O O . ARG A 1 70 ? 7.817 -3.959 -8.818 1.00 83.50 70 ARG A O 1
ATOM 503 N N . ALA A 1 71 ? 6.775 -5.273 -7.333 1.00 88.19 71 ALA A N 1
ATOM 504 C CA . ALA A 1 71 ? 7.407 -6.510 -7.788 1.00 88.19 71 ALA A CA 1
ATOM 505 C C . ALA A 1 71 ? 7.084 -6.830 -9.259 1.00 88.19 71 ALA A C 1
ATOM 507 O O . ALA A 1 71 ? 7.951 -7.309 -9.987 1.00 88.19 71 ALA A O 1
ATOM 508 N N . ALA A 1 72 ? 5.859 -6.550 -9.713 1.00 86.38 72 ALA A N 1
ATOM 509 C CA . ALA A 1 72 ? 5.463 -6.730 -11.107 1.00 86.38 72 ALA A CA 1
ATOM 510 C C . ALA A 1 72 ? 6.197 -5.760 -12.048 1.00 86.38 72 ALA A C 1
ATOM 512 O O . ALA A 1 72 ? 6.671 -6.179 -13.102 1.00 86.38 72 ALA A O 1
ATOM 513 N N . VAL A 1 73 ? 6.334 -4.489 -11.655 1.00 83.31 73 VAL A N 1
ATOM 514 C CA . VAL A 1 73 ? 7.082 -3.476 -12.418 1.00 83.31 73 VAL A CA 1
ATOM 515 C C . VAL A 1 73 ? 8.577 -3.789 -12.429 1.00 83.31 73 VAL A C 1
ATOM 517 O O . VAL A 1 73 ? 9.171 -3.813 -13.500 1.00 83.31 73 VAL A O 1
ATOM 520 N N . ASP A 1 74 ? 9.166 -4.112 -11.275 1.00 82.88 74 ASP A N 1
ATOM 521 C CA . ASP A 1 74 ? 10.583 -4.477 -11.143 1.00 82.88 74 ASP A CA 1
ATOM 522 C C . ASP A 1 74 ? 10.927 -5.752 -11.938 1.00 82.88 74 ASP A C 1
ATOM 524 O O . ASP A 1 74 ? 12.071 -5.938 -12.342 1.00 82.88 74 ASP A O 1
ATOM 528 N N . ARG A 1 75 ? 9.952 -6.645 -12.167 1.00 79.12 75 ARG A N 1
ATOM 529 C CA . ARG A 1 75 ? 10.123 -7.844 -13.001 1.00 79.12 75 ARG A CA 1
ATOM 530 C C . ARG A 1 75 ? 9.849 -7.607 -14.490 1.00 79.12 75 ARG A C 1
ATOM 532 O O . ARG A 1 75 ? 10.382 -8.349 -15.313 1.00 79.12 75 ARG A O 1
ATOM 539 N N . GLY A 1 76 ? 8.975 -6.660 -14.825 1.00 74.50 76 GLY A N 1
ATOM 540 C CA . GLY A 1 76 ? 8.612 -6.322 -16.203 1.00 74.50 76 GLY A CA 1
ATOM 541 C C . GLY A 1 76 ? 9.530 -5.290 -16.868 1.0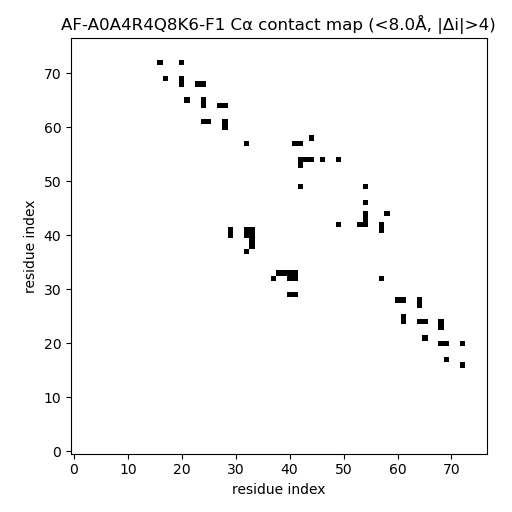0 74.50 76 GLY A C 1
ATOM 542 O O . GLY A 1 76 ? 9.482 -5.166 -18.091 1.00 74.50 76 GLY A O 1
ATOM 543 N N . GLY A 1 77 ? 10.318 -4.555 -16.074 1.00 62.94 77 GLY A N 1
ATOM 544 C CA . GLY A 1 77 ? 11.324 -3.578 -16.509 1.00 62.94 77 GLY A CA 1
ATOM 545 C C . GLY A 1 77 ? 12.720 -4.153 -16.710 1.00 62.94 77 GLY A C 1
ATOM 546 O O . GLY A 1 77 ? 13.082 -5.127 -16.015 1.00 62.94 77 GLY A O 1
#

pLDDT: mean 76.81, std 11.96, range [47.84, 92.56]

Sequence (77 aa):
MSKGIGRVAYKPVGVLLGIAAGTVAGAIFRQVWKLTAGDGEAPDATDEDRGWGEILAAAALQGAIFAVVRAAVDRGG

Mean predicted aligned error: 9.56 Å

Secondary structure (DSSP, 8-state):
---SSTTTTHHHHHHHHHHHHHHHHHHHHHHHHHHHHTTPPPPPTT-TTS-HHHHHHHHHHHHHHHHHHHHHHHHH-

Radius of gyration: 17.18 Å; Cα contacts (8 Å, |Δi|>4): 36; chains: 1; bounding box: 57×18×34 Å